Protein AF-A0A1J3CS46-F1 (afdb_monomer_lite)

Foldseek 3Di:
DADPPPLVVLQDAEEAPEQDAHEEADDPSVQVRPRHQAEEQEQYQYAEEDDCHHNLVDPVRYHHYNHPHYAHGDVVNVGHHDPPPPPPPPPPPPPVVNVVVVVVVVVVVVVVVVVVVVVVVVVVVVVVVVVVVVVVPPDDDDDDDDD

Organism: Noccaea caerulescens (NCBI:txid107243)

pLDDT: mean 83.63, std 18.72, range [33.34, 98.69]

Secondary structure (DSSP, 8-state):
-PPP--TT-TT--EEE--SS--EEEPPGGGGG-TT--EEE--SSEEEEEEP-SGGGG-TTTEE-TT-TEEEES-GGG-PPPP-------------HHHHHHHHHHHHHHHHHHHHHHHHHHHHHHHHHHHHHHHHTSSS--------

Radius of gyration: 43.73 Å; chains: 1; bounding box: 90×25×128 Å

InterPro domains:
  IPR001611 Leucine-rich repeat [PF00560] (11-33)
  IPR032675 Leucine-rich repeat domain superfamily [G3DSA:3.80.10.10] (1-89)
  IPR051809 Plant receptor-like serine/threonine-protein kinase [PTHR27008] (3-146)

Structure (mmCIF, N/CA/C/O backbone):
data_AF-A0A1J3CS46-F1
#
_entry.id   AF-A0A1J3CS46-F1
#
loop_
_atom_site.group_PDB
_atom_site.id
_atom_site.type_symbol
_atom_site.label_atom_id
_atom_site.label_alt_id
_atom_site.label_comp_id
_atom_site.label_asym_id
_atom_site.label_entity_id
_atom_site.label_seq_id
_atom_site.pdbx_PDB_ins_code
_atom_site.Cartn_x
_atom_site.Cartn_y
_atom_site.Cartn_z
_atom_site.occupancy
_atom_site.B_iso_or_equiv
_atom_site.auth_seq_id
_atom_site.auth_comp_id
_atom_site.auth_asym_id
_atom_site.auth_atom_id
_atom_site.pdbx_PDB_model_num
ATOM 1 N N . GLY A 1 1 ? -3.972 11.703 -8.692 1.00 88.12 1 GLY A N 1
ATOM 2 C CA . GLY A 1 1 ? -4.499 10.911 -9.834 1.00 88.12 1 GLY A CA 1
ATOM 3 C C . GLY A 1 1 ? -4.182 9.441 -9.616 1.00 88.12 1 GLY A C 1
ATOM 4 O O . GLY A 1 1 ? -3.312 9.167 -8.812 1.00 88.12 1 GLY A O 1
ATOM 5 N N . ALA A 1 2 ? -4.857 8.484 -10.252 1.00 95.75 2 ALA A N 1
ATOM 6 C CA . ALA A 1 2 ? -4.524 7.062 -10.056 1.00 95.75 2 ALA A CA 1
ATOM 7 C C . ALA A 1 2 ? -3.281 6.640 -10.866 1.00 95.75 2 ALA A C 1
ATOM 9 O O . ALA A 1 2 ? -2.873 7.343 -11.792 1.00 95.75 2 ALA A O 1
ATOM 10 N N . ILE A 1 3 ? -2.700 5.480 -10.538 1.00 95.56 3 ILE A N 1
ATOM 11 C CA . ILE A 1 3 ? -1.678 4.836 -11.379 1.00 95.56 3 ILE A CA 1
ATOM 12 C C . ILE A 1 3 ? -2.304 4.531 -12.757 1.00 95.56 3 ILE A C 1
ATOM 14 O O . ILE A 1 3 ? -3.393 3.951 -12.789 1.00 95.56 3 ILE A O 1
ATOM 18 N N . PRO A 1 4 ? -1.660 4.899 -13.884 1.00 93.75 4 PRO A N 1
ATOM 19 C CA . PRO A 1 4 ? -2.154 4.550 -15.215 1.00 93.75 4 PRO A CA 1
ATOM 20 C C . PRO A 1 4 ? -2.153 3.032 -15.424 1.00 93.75 4 PRO A C 1
ATOM 22 O O . PRO A 1 4 ? -1.330 2.314 -14.851 1.00 93.75 4 PRO A O 1
ATOM 25 N N . ASP A 1 5 ? -3.055 2.531 -16.270 1.00 95.31 5 ASP A N 1
ATOM 26 C CA . ASP A 1 5 ? -3.097 1.100 -16.569 1.00 95.31 5 ASP A CA 1
ATOM 27 C C . ASP A 1 5 ? -1.839 0.673 -17.334 1.00 95.31 5 ASP A C 1
ATOM 29 O O . ASP A 1 5 ? -1.633 1.001 -18.502 1.00 95.31 5 ASP A O 1
ATOM 33 N N . ILE A 1 6 ? -0.992 -0.076 -16.636 1.00 95.88 6 ILE A N 1
ATOM 34 C CA . ILE A 1 6 ? 0.257 -0.642 -17.148 1.00 95.88 6 ILE A CA 1
ATOM 35 C C . ILE A 1 6 ? 0.220 -2.170 -17.168 1.00 95.88 6 ILE A C 1
ATOM 37 O O . ILE A 1 6 ? 1.257 -2.802 -17.353 1.00 95.88 6 ILE A O 1
ATOM 41 N N . SER A 1 7 ? -0.954 -2.783 -16.988 1.00 95.81 7 SER A N 1
ATOM 42 C CA . SER A 1 7 ? -1.132 -4.239 -16.858 1.00 95.81 7 SER A CA 1
ATOM 43 C C . SER A 1 7 ? -0.513 -5.057 -18.001 1.00 95.81 7 SER A C 1
ATOM 45 O O . SER A 1 7 ? -0.122 -6.205 -17.801 1.00 95.81 7 SER A O 1
ATOM 47 N N . ARG A 1 8 ? -0.367 -4.462 -19.192 1.00 96.50 8 ARG A N 1
ATOM 48 C CA . ARG A 1 8 ? 0.218 -5.105 -20.382 1.00 96.50 8 ARG A CA 1
ATOM 49 C C . ARG A 1 8 ? 1.750 -5.077 -20.430 1.00 96.50 8 ARG A C 1
ATOM 51 O O . ARG A 1 8 ? 2.337 -5.746 -21.278 1.00 96.50 8 ARG A O 1
ATOM 58 N N . LEU A 1 9 ? 2.413 -4.338 -19.542 1.00 96.00 9 LEU A N 1
ATOM 59 C CA . LEU A 1 9 ? 3.873 -4.212 -19.505 1.00 96.00 9 LEU A CA 1
ATOM 60 C C . LEU A 1 9 ? 4.512 -5.380 -18.731 1.00 96.00 9 LEU A C 1
ATOM 62 O O . LEU A 1 9 ? 5.113 -5.215 -17.674 1.00 96.00 9 LEU A O 1
ATOM 66 N N . VAL A 1 10 ? 4.373 -6.594 -19.262 1.00 94.06 10 VAL A N 1
ATOM 67 C CA . VAL A 1 10 ? 4.730 -7.849 -18.568 1.00 94.06 10 VAL A CA 1
ATOM 68 C C . VAL A 1 10 ? 6.219 -8.001 -18.227 1.00 94.06 10 VA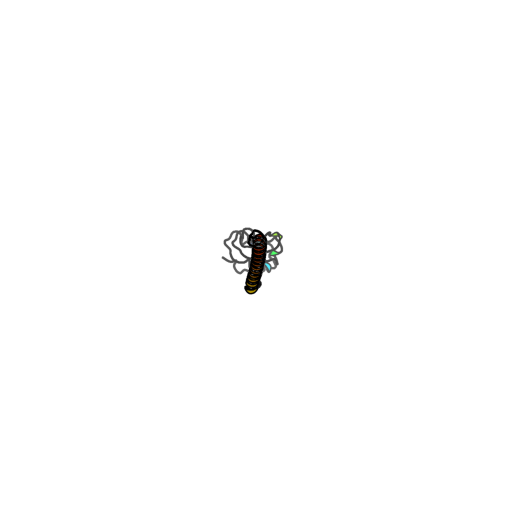L A C 1
ATOM 70 O O . VAL A 1 10 ? 6.567 -8.756 -17.321 1.00 94.06 10 VAL A O 1
ATOM 73 N N . SER A 1 11 ? 7.096 -7.267 -18.914 1.00 96.94 11 SER A N 1
ATOM 74 C CA . SER A 1 11 ? 8.553 -7.324 -18.726 1.00 96.94 11 SER A CA 1
ATOM 75 C C . SER A 1 11 ? 9.085 -6.341 -17.675 1.00 96.94 11 SER A C 1
ATOM 77 O O . SER A 1 11 ? 10.302 -6.222 -17.517 1.00 96.94 11 SER A O 1
ATOM 79 N N . LEU A 1 12 ? 8.209 -5.613 -16.969 1.00 97.06 12 LEU A N 1
ATOM 80 C CA . LEU A 1 12 ? 8.619 -4.668 -15.930 1.00 97.06 12 LEU A CA 1
ATOM 81 C C . LEU A 1 12 ? 9.377 -5.372 -14.802 1.00 97.06 12 LEU A C 1
ATOM 83 O O . LEU A 1 12 ? 8.922 -6.376 -14.258 1.00 97.06 12 LEU A O 1
ATOM 87 N N . ARG A 1 13 ? 10.528 -4.802 -14.436 1.00 97.69 13 ARG A N 1
ATOM 88 C CA . ARG A 1 13 ? 11.381 -5.282 -13.334 1.00 97.69 13 ARG A CA 1
ATOM 89 C C . ARG A 1 13 ? 11.452 -4.302 -12.179 1.00 97.69 13 ARG A C 1
ATOM 91 O O . ARG A 1 13 ? 11.399 -4.720 -11.027 1.00 97.69 13 ARG A O 1
ATOM 98 N N . ASN A 1 14 ? 11.536 -3.018 -12.503 1.00 97.81 14 ASN A N 1
ATOM 99 C CA . ASN A 1 14 ? 11.642 -1.931 -11.546 1.00 97.81 14 ASN A CA 1
ATOM 100 C C . ASN A 1 14 ? 10.577 -0.901 -11.898 1.00 97.81 14 ASN A C 1
ATOM 102 O O . ASN A 1 14 ? 10.514 -0.453 -13.043 1.00 97.81 14 ASN A O 1
ATOM 106 N N . VAL A 1 15 ? 9.743 -0.555 -10.929 1.00 97.81 15 VAL A N 1
ATOM 107 C CA . VAL A 1 15 ? 8.702 0.459 -11.074 1.00 97.81 15 VAL A CA 1
ATOM 108 C C . VAL A 1 15 ? 8.865 1.442 -9.932 1.00 97.81 15 VAL A C 1
ATOM 110 O O . VAL A 1 15 ? 8.812 1.050 -8.766 1.00 97.81 15 VAL A O 1
ATOM 113 N N . ASP A 1 16 ? 9.056 2.710 -10.272 1.00 97.94 16 ASP A N 1
ATOM 114 C CA . ASP A 1 16 ? 9.115 3.791 -9.299 1.00 97.94 16 ASP A CA 1
ATOM 115 C C . ASP A 1 16 ? 8.021 4.815 -9.598 1.00 97.94 16 ASP A C 1
ATOM 117 O O . ASP A 1 16 ? 8.006 5.450 -10.651 1.00 97.94 16 ASP A O 1
ATOM 121 N N . PHE A 1 17 ? 7.083 4.927 -8.665 1.00 98.00 17 PHE A N 1
ATOM 122 C CA . PHE A 1 17 ? 6.024 5.928 -8.645 1.00 98.00 17 PHE A CA 1
ATOM 123 C C . PHE A 1 17 ? 6.121 6.828 -7.411 1.00 98.00 17 PHE A C 1
ATOM 125 O O . PHE A 1 17 ? 5.159 7.523 -7.081 1.00 98.00 17 PHE A O 1
ATOM 132 N N . SER A 1 18 ? 7.245 6.799 -6.694 1.00 98.44 18 SER A N 1
ATOM 133 C CA . SER A 1 18 ? 7.399 7.552 -5.456 1.00 98.44 18 SER A CA 1
ATOM 134 C C . SER A 1 18 ? 7.342 9.062 -5.659 1.00 98.44 18 SER A C 1
ATOM 136 O O . SER A 1 18 ? 7.519 9.562 -6.768 1.00 98.44 18 SER A O 1
ATOM 138 N N . ASN A 1 19 ? 7.065 9.789 -4.576 1.00 98.25 19 ASN A N 1
ATOM 139 C CA . ASN A 1 19 ? 7.093 11.253 -4.532 1.00 98.25 19 ASN A CA 1
ATOM 140 C C . ASN A 1 19 ? 6.154 11.912 -5.554 1.00 98.25 19 ASN A C 1
ATOM 142 O O . ASN A 1 19 ? 6.522 12.856 -6.251 1.00 98.25 19 ASN A O 1
ATOM 146 N N . ASN A 1 20 ? 4.925 11.416 -5.628 1.00 98.38 20 ASN A N 1
ATOM 147 C CA . ASN A 1 20 ? 3.888 11.972 -6.484 1.00 98.38 20 ASN A CA 1
ATOM 148 C C . ASN A 1 20 ? 2.610 12.244 -5.679 1.00 98.38 20 ASN A C 1
ATOM 150 O O . ASN A 1 20 ? 2.505 11.922 -4.499 1.00 98.38 20 ASN A O 1
ATOM 154 N N . ASN A 1 21 ? 1.610 12.836 -6.335 1.00 97.88 21 ASN A N 1
ATOM 155 C CA . ASN A 1 21 ? 0.266 13.000 -5.775 1.00 97.88 21 ASN A CA 1
ATOM 156 C C . ASN A 1 21 ? -0.687 11.909 -6.293 1.00 97.88 21 ASN A C 1
ATOM 158 O O . ASN A 1 21 ? -1.815 12.188 -6.734 1.00 97.88 21 ASN A O 1
ATOM 162 N N . LEU A 1 22 ? -0.198 10.662 -6.361 1.00 98.31 22 LEU A N 1
ATOM 163 C CA . LEU A 1 22 ? -1.025 9.539 -6.782 1.00 98.31 22 LEU A CA 1
ATOM 164 C C . LEU A 1 22 ? -1.950 9.118 -5.647 1.00 98.31 22 LEU A C 1
ATOM 166 O O . LEU A 1 22 ? -1.543 9.070 -4.494 1.00 98.31 22 LEU A O 1
ATOM 170 N N . SER A 1 23 ? -3.198 8.817 -5.978 1.00 97.88 23 SER A N 1
ATOM 171 C CA . SER A 1 23 ? -4.262 8.572 -5.009 1.00 97.88 23 SER A CA 1
ATOM 172 C C . SER A 1 23 ? -5.121 7.372 -5.402 1.00 97.88 23 SER A C 1
ATOM 174 O O . SER A 1 23 ? -5.023 6.845 -6.514 1.00 97.88 23 SER A O 1
ATOM 176 N N . GLY A 1 24 ? -5.969 6.925 -4.475 1.00 97.19 24 GLY A N 1
ATOM 177 C CA . GLY A 1 24 ? -6.809 5.739 -4.640 1.00 97.19 24 GLY A CA 1
ATOM 178 C C . GLY A 1 24 ? -6.126 4.458 -4.157 1.00 97.19 24 GLY A C 1
ATOM 179 O O . GLY A 1 24 ? -5.158 4.491 -3.397 1.00 97.19 24 GLY A O 1
ATOM 180 N N . ARG A 1 25 ? -6.655 3.302 -4.563 1.00 97.25 25 ARG A N 1
ATOM 181 C CA . ARG A 1 25 ? -6.139 1.995 -4.126 1.00 97.25 25 ARG A CA 1
ATOM 182 C C . ARG A 1 25 ? -4.963 1.546 -4.981 1.00 97.25 25 ARG A C 1
ATOM 184 O O . ARG A 1 25 ? -4.954 1.770 -6.188 1.00 97.25 25 ARG A O 1
ATOM 191 N N . ILE A 1 26 ? -4.030 0.825 -4.364 1.00 97.75 26 ILE A N 1
ATOM 192 C CA . ILE A 1 26 ? -2.959 0.126 -5.080 1.00 97.75 26 ILE A CA 1
ATOM 193 C C . ILE A 1 26 ? -3.598 -0.960 -5.966 1.00 97.75 26 ILE A C 1
ATOM 195 O O . ILE A 1 26 ? -4.280 -1.841 -5.434 1.00 97.75 26 ILE A O 1
ATOM 199 N N . PRO A 1 27 ? -3.413 -0.928 -7.298 1.00 96.75 27 PRO A N 1
ATOM 200 C CA . PRO A 1 27 ? -4.014 -1.919 -8.178 1.00 96.75 27 PRO A CA 1
ATOM 201 C C . PRO A 1 27 ? -3.489 -3.333 -7.915 1.00 96.75 27 PRO A C 1
ATOM 203 O O . PRO A 1 27 ? -2.283 -3.578 -7.920 1.00 96.75 27 PRO A O 1
ATOM 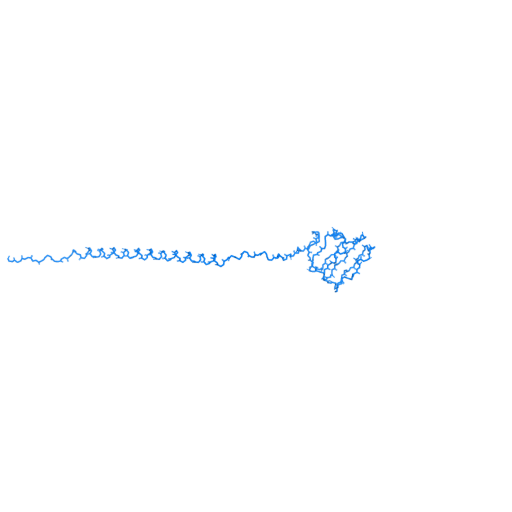206 N N . GLN A 1 28 ? -4.406 -4.290 -7.752 1.00 95.38 28 GLN A N 1
ATOM 207 C CA . GLN A 1 28 ? -4.063 -5.680 -7.431 1.00 95.38 28 GLN A CA 1
ATOM 208 C C . GLN A 1 28 ? -3.203 -6.345 -8.518 1.00 95.38 28 GLN A C 1
ATOM 210 O O . GLN A 1 28 ? -2.380 -7.201 -8.206 1.00 95.38 28 GLN A O 1
ATOM 215 N N . TYR A 1 29 ? -3.346 -5.933 -9.785 1.00 95.69 29 TYR A N 1
ATOM 216 C CA . TYR A 1 29 ? -2.569 -6.496 -10.893 1.00 95.69 29 TYR A CA 1
ATOM 217 C C . TYR A 1 29 ? -1.060 -6.254 -10.754 1.00 95.69 29 TYR A C 1
ATOM 219 O O . TYR A 1 29 ? -0.286 -6.979 -11.369 1.00 95.69 29 TYR A O 1
ATOM 227 N N . LEU A 1 30 ? -0.619 -5.287 -9.935 1.00 96.75 30 LEU A N 1
ATOM 228 C CA . LEU A 1 30 ? 0.808 -5.075 -9.667 1.00 96.75 30 LEU A CA 1
ATOM 229 C C . LEU A 1 30 ? 1.456 -6.308 -9.021 1.00 96.75 30 LEU A C 1
ATOM 231 O O . LEU A 1 30 ? 2.641 -6.558 -9.226 1.00 96.75 30 LEU A O 1
ATOM 235 N N . ALA A 1 31 ? 0.676 -7.108 -8.288 1.00 95.50 31 ALA A N 1
ATOM 236 C CA . ALA A 1 31 ? 1.127 -8.383 -7.742 1.00 95.50 31 ALA A CA 1
ATOM 237 C C . ALA A 1 31 ? 1.354 -9.450 -8.831 1.00 95.50 31 ALA A C 1
ATOM 239 O O . ALA A 1 31 ? 2.080 -10.411 -8.597 1.00 95.50 31 ALA A O 1
ATOM 240 N N . ASN A 1 32 ? 0.760 -9.285 -10.016 1.00 95.62 32 ASN A N 1
ATOM 241 C CA . ASN A 1 32 ? 0.758 -10.291 -11.077 1.00 95.62 32 ASN A CA 1
ATOM 242 C C . ASN A 1 32 ? 1.873 -10.085 -12.113 1.00 95.62 32 ASN A C 1
ATOM 244 O O . ASN A 1 32 ? 1.968 -10.870 -13.055 1.00 95.62 32 ASN A O 1
ATOM 248 N N . PHE A 1 33 ? 2.713 -9.051 -11.982 1.00 96.88 33 PHE A N 1
ATOM 249 C CA . PHE A 1 33 ? 3.836 -8.870 -12.899 1.00 96.88 33 PHE A CA 1
ATOM 250 C C . PHE A 1 33 ? 4.898 -9.956 -12.677 1.00 96.88 33 PHE A C 1
ATOM 252 O O . PHE A 1 33 ? 5.500 -10.006 -11.603 1.00 96.88 33 PHE A O 1
ATOM 259 N N . PRO A 1 34 ? 5.188 -10.796 -13.686 1.00 95.19 34 PRO A N 1
ATOM 260 C CA . PRO A 1 34 ? 6.025 -11.980 -13.501 1.00 95.19 34 PRO A CA 1
ATOM 261 C C . PRO A 1 34 ? 7.504 -11.644 -13.285 1.00 95.19 34 PRO A C 1
ATOM 263 O O . PRO A 1 34 ? 8.235 -12.424 -12.680 1.00 95.19 34 PRO A O 1
ATOM 266 N N . MET A 1 35 ? 7.963 -10.495 -13.792 1.00 96.88 35 MET A N 1
ATOM 267 C CA . MET A 1 35 ? 9.365 -10.077 -13.715 1.00 96.88 35 MET A CA 1
ATOM 268 C C . MET A 1 35 ? 9.631 -8.982 -12.677 1.00 96.88 35 MET A C 1
ATOM 270 O O . MET A 1 35 ? 10.787 -8.582 -12.521 1.00 96.88 35 MET A O 1
ATOM 274 N N . LEU A 1 36 ? 8.603 -8.497 -11.973 1.00 97.69 36 LEU A N 1
ATOM 275 C CA . LEU A 1 36 ? 8.720 -7.338 -11.092 1.00 97.69 36 LEU A CA 1
ATOM 276 C C . LEU A 1 36 ? 9.501 -7.692 -9.822 1.00 97.69 36 LEU A C 1
ATOM 278 O O . LEU A 1 36 ? 9.166 -8.632 -9.104 1.00 97.69 36 LEU A O 1
ATOM 282 N N . ARG A 1 37 ? 10.557 -6.924 -9.553 1.00 96.88 37 ARG A N 1
ATOM 283 C CA . ARG A 1 37 ? 11.497 -7.125 -8.441 1.00 96.88 37 ARG A CA 1
ATOM 284 C C . ARG A 1 37 ? 11.491 -5.976 -7.454 1.00 96.88 37 ARG A C 1
ATOM 286 O O . ARG A 1 37 ? 11.645 -6.217 -6.260 1.00 96.88 37 ARG A O 1
ATOM 293 N N . ASN A 1 38 ? 11.324 -4.752 -7.947 1.00 98.12 38 ASN A N 1
ATOM 294 C CA . ASN A 1 38 ? 11.348 -3.544 -7.137 1.00 98.12 38 ASN A CA 1
ATOM 295 C C . ASN A 1 38 ? 10.150 -2.665 -7.487 1.00 98.12 38 ASN A C 1
ATOM 297 O O . ASN A 1 38 ? 9.914 -2.356 -8.656 1.00 98.12 38 ASN A O 1
ATOM 301 N N . LEU A 1 39 ? 9.401 -2.272 -6.462 1.00 98.31 39 LEU A N 1
ATOM 302 C CA . LEU A 1 39 ? 8.219 -1.434 -6.585 1.00 98.31 39 LEU A CA 1
ATOM 303 C C . LEU A 1 39 ? 8.249 -0.354 -5.503 1.00 98.31 39 LEU A C 1
ATOM 305 O O . LEU A 1 39 ? 8.090 -0.635 -4.316 1.00 98.31 39 LEU A O 1
ATOM 309 N N . ASN A 1 40 ? 8.429 0.893 -5.914 1.00 98.56 40 ASN A N 1
ATOM 310 C CA . ASN A 1 40 ? 8.426 2.029 -5.009 1.00 98.56 40 ASN A CA 1
ATOM 311 C C . ASN A 1 40 ? 7.142 2.847 -5.200 1.00 98.56 40 ASN A C 1
ATOM 313 O O . ASN A 1 40 ? 6.946 3.486 -6.227 1.00 98.56 40 ASN A O 1
ATOM 317 N N . LEU A 1 41 ? 6.255 2.793 -4.209 1.00 98.31 41 LEU A N 1
ATOM 318 C CA . LEU A 1 41 ? 4.984 3.525 -4.140 1.00 98.31 41 LEU A CA 1
ATOM 319 C C . LEU A 1 41 ? 4.996 4.566 -3.011 1.00 98.31 41 LEU A C 1
ATOM 321 O O . LEU A 1 41 ? 3.942 5.054 -2.597 1.00 98.31 41 LEU A O 1
ATOM 325 N N . SER A 1 42 ? 6.168 4.851 -2.442 1.00 98.44 42 SER A N 1
ATOM 326 C CA . SER A 1 42 ? 6.282 5.710 -1.267 1.00 98.44 42 SER A CA 1
ATOM 327 C C . SER A 1 42 ? 5.902 7.161 -1.551 1.00 98.44 42 SER A C 1
ATOM 329 O O . SER A 1 42 ? 5.881 7.596 -2.698 1.00 98.44 42 SER A O 1
ATOM 331 N N . MET A 1 43 ? 5.591 7.919 -0.500 1.00 98.44 43 MET A N 1
ATOM 332 C CA . MET A 1 43 ? 5.347 9.363 -0.586 1.00 98.44 43 MET A CA 1
ATOM 333 C C . MET A 1 43 ? 4.273 9.723 -1.627 1.00 98.44 43 MET A C 1
ATOM 335 O O . MET A 1 43 ? 4.516 10.503 -2.542 1.00 98.44 43 MET A O 1
ATOM 339 N N . ASN A 1 44 ? 3.099 9.104 -1.488 1.00 98.69 44 ASN A N 1
ATOM 340 C CA . ASN A 1 44 ? 1.896 9.345 -2.285 1.00 98.69 44 ASN A CA 1
ATOM 341 C C . ASN A 1 44 ? 0.660 9.436 -1.361 1.00 98.69 44 ASN A C 1
ATOM 343 O O . ASN A 1 44 ? 0.771 9.448 -0.131 1.00 98.69 44 ASN A O 1
ATOM 347 N N . GLU A 1 45 ? -0.533 9.484 -1.949 1.00 98.38 45 GLU A N 1
ATOM 348 C CA . GLU A 1 45 ? -1.834 9.531 -1.276 1.00 98.38 45 GLU A CA 1
ATOM 349 C C . GLU A 1 45 ? -2.629 8.218 -1.447 1.00 98.38 45 GLU A C 1
ATOM 351 O O . GLU A 1 45 ? -3.863 8.227 -1.497 1.00 98.38 45 GLU A O 1
ATOM 356 N N . PHE A 1 46 ? -1.950 7.067 -1.555 1.00 98.31 46 PHE A N 1
ATOM 357 C CA . PHE A 1 46 ? -2.634 5.777 -1.672 1.00 98.31 46 PHE A CA 1
ATOM 358 C C . PHE A 1 46 ? -3.415 5.419 -0.400 1.00 98.31 46 PHE A C 1
ATOM 360 O O . PHE A 1 46 ? -3.030 5.741 0.730 1.00 98.31 46 PHE A O 1
ATOM 367 N N . GLU A 1 47 ? -4.515 4.696 -0.589 1.00 97.25 47 GLU A N 1
ATOM 368 C CA . GLU A 1 47 ? -5.433 4.304 0.476 1.00 97.25 47 GLU A CA 1
ATOM 369 C C . GLU A 1 47 ? -5.877 2.840 0.390 1.00 97.25 47 GLU A C 1
ATOM 371 O O . GLU A 1 47 ? -5.826 2.191 -0.657 1.00 97.25 47 GLU A O 1
ATOM 376 N N . GLY A 1 48 ? -6.356 2.321 1.522 1.00 96.31 48 GLY A N 1
ATOM 377 C CA . GLY A 1 48 ? -6.905 0.973 1.621 1.00 96.31 48 GLY A CA 1
ATOM 378 C C . GLY A 1 48 ? -5.861 -0.100 1.923 1.00 96.31 48 GLY A C 1
ATOM 379 O O . GLY A 1 48 ? -4.776 0.176 2.435 1.00 96.31 48 GLY A O 1
ATOM 380 N N . SER A 1 49 ? -6.232 -1.356 1.676 1.00 96.56 49 SER A N 1
ATOM 381 C CA . SER A 1 49 ? -5.397 -2.511 2.001 1.00 96.56 49 SER A CA 1
ATOM 382 C C . SER A 1 49 ? -4.253 -2.683 1.009 1.00 96.56 49 SER A C 1
ATOM 384 O O . SER A 1 49 ? -4.498 -2.749 -0.196 1.00 96.56 49 SER A O 1
ATOM 386 N N . VAL A 1 50 ? -3.033 -2.860 1.510 1.00 97.50 50 VAL A N 1
ATOM 387 C CA . VAL A 1 50 ? -1.898 -3.276 0.675 1.00 97.50 50 VAL A CA 1
ATOM 388 C C . VAL A 1 50 ? -2.048 -4.761 0.302 1.00 97.50 50 VAL A C 1
ATOM 390 O O . VAL A 1 50 ? -2.347 -5.568 1.192 1.00 97.50 50 VAL A O 1
ATOM 393 N N . PRO A 1 51 ? -1.859 -5.145 -0.978 1.00 96.56 51 PRO A N 1
ATOM 394 C CA . PRO A 1 51 ? -1.857 -6.548 -1.389 1.00 96.56 51 PRO A CA 1
ATOM 395 C C . PRO A 1 51 ? -0.797 -7.364 -0.636 1.00 96.56 51 PRO A C 1
ATOM 397 O O . PRO A 1 51 ? 0.189 -6.824 -0.146 1.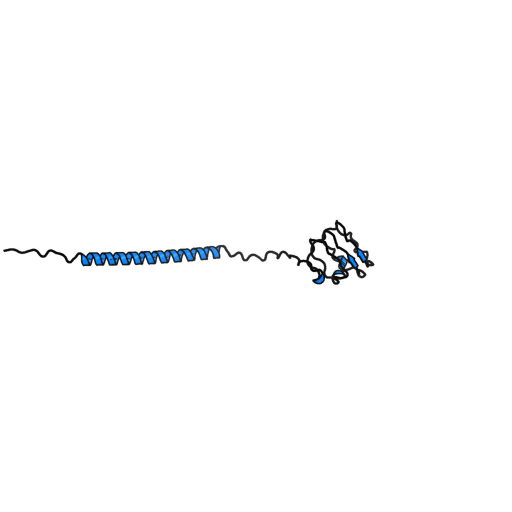00 96.56 51 PRO A O 1
ATOM 400 N N . ILE A 1 52 ? -0.986 -8.680 -0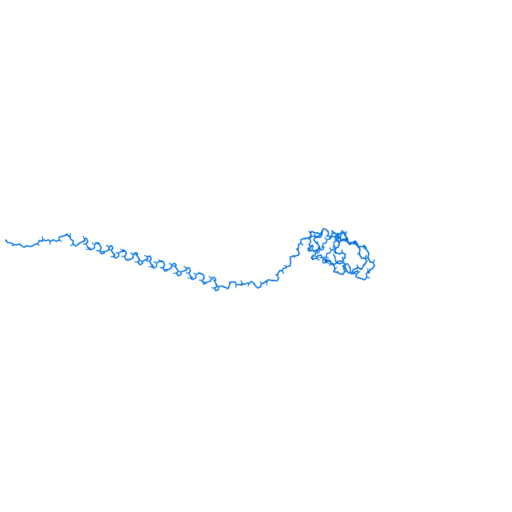.560 1.00 95.94 52 ILE A N 1
ATOM 401 C CA . ILE A 1 52 ? -0.058 -9.606 0.121 1.00 95.94 52 ILE A CA 1
ATOM 402 C C . ILE A 1 52 ? 0.515 -10.665 -0.823 1.00 95.94 52 ILE A C 1
ATOM 404 O O . ILE A 1 52 ? 1.110 -11.635 -0.371 1.00 95.94 52 ILE A O 1
ATOM 408 N N . GLU A 1 53 ? 0.306 -10.494 -2.127 1.00 96.19 53 GLU A N 1
ATOM 409 C CA . GLU A 1 53 ? 0.690 -11.446 -3.167 1.00 96.19 53 GLU A CA 1
ATOM 410 C C . GLU A 1 53 ? 1.807 -10.896 -4.056 1.00 96.19 53 GLU A C 1
ATOM 412 O O . GLU A 1 53 ? 2.060 -9.689 -4.090 1.00 96.19 53 GLU A O 1
ATOM 417 N N . GLY A 1 54 ? 2.476 -11.791 -4.787 1.00 95.75 54 GLY A N 1
ATOM 418 C CA . GLY A 1 54 ? 3.522 -11.422 -5.742 1.00 95.75 54 GLY A CA 1
ATOM 419 C C . GLY A 1 54 ? 4.645 -10.604 -5.109 1.00 95.75 54 GLY A C 1
ATOM 420 O O . GLY A 1 54 ? 5.143 -10.952 -4.036 1.00 95.75 54 GLY A O 1
ATOM 421 N N . VAL A 1 55 ? 5.013 -9.487 -5.748 1.00 96.50 55 VAL A N 1
ATOM 422 C CA . VAL A 1 55 ? 6.069 -8.580 -5.259 1.00 96.50 55 VAL A CA 1
ATOM 423 C C . VAL A 1 55 ? 5.802 -8.087 -3.827 1.00 96.50 55 VAL A C 1
ATOM 425 O O . VAL A 1 55 ? 6.741 -7.926 -3.051 1.00 96.50 55 VAL A O 1
ATOM 428 N N . PHE A 1 56 ? 4.531 -7.947 -3.424 1.00 97.25 56 PHE A N 1
ATOM 429 C CA . PHE A 1 56 ? 4.145 -7.467 -2.092 1.00 97.25 56 PHE A CA 1
ATOM 430 C C . PHE A 1 56 ? 4.412 -8.468 -0.959 1.00 97.25 56 PHE A C 1
ATOM 432 O O . PHE A 1 56 ? 4.351 -8.086 0.209 1.00 97.25 56 PHE A O 1
ATOM 439 N N . ARG A 1 57 ? 4.753 -9.730 -1.268 1.00 95.62 57 ARG A N 1
ATOM 440 C CA . ARG A 1 57 ? 5.217 -10.708 -0.265 1.00 95.62 57 ARG A CA 1
ATOM 441 C C . ARG A 1 57 ? 6.594 -10.363 0.295 1.00 95.62 57 ARG A C 1
ATOM 443 O O . ARG A 1 57 ? 6.942 -10.846 1.371 1.00 95.62 57 ARG A O 1
ATOM 450 N N . ASN A 1 58 ? 7.372 -9.545 -0.415 1.00 95.00 58 ASN A N 1
ATOM 451 C CA . ASN A 1 58 ? 8.718 -9.178 -0.012 1.00 95.00 58 ASN A CA 1
ATOM 452 C C . ASN A 1 58 ? 8.805 -7.700 0.402 1.00 95.00 58 ASN A C 1
ATOM 454 O O . ASN A 1 58 ? 8.795 -6.798 -0.435 1.00 95.00 58 ASN A O 1
ATOM 458 N N . ALA A 1 59 ? 8.959 -7.458 1.705 1.00 91.94 59 ALA A N 1
ATOM 459 C CA . ALA A 1 59 ? 9.049 -6.111 2.270 1.00 91.94 59 ALA A CA 1
ATOM 460 C C . ALA A 1 59 ? 10.295 -5.329 1.827 1.00 91.94 59 ALA A C 1
ATOM 462 O O . ALA A 1 59 ? 10.281 -4.106 1.892 1.00 91.94 59 ALA A O 1
ATOM 463 N N . THR A 1 60 ? 11.365 -5.995 1.378 1.00 94.50 60 THR A N 1
ATOM 464 C CA . THR A 1 60 ? 12.561 -5.298 0.868 1.00 94.50 60 THR A CA 1
ATOM 465 C C . THR A 1 60 ? 12.403 -4.854 -0.585 1.00 94.50 60 THR A C 1
ATOM 467 O O . THR A 1 60 ? 13.062 -3.914 -1.022 1.00 94.50 60 THR A O 1
ATOM 470 N N . SER A 1 61 ? 11.508 -5.505 -1.329 1.00 95.44 61 SER A N 1
ATOM 471 C CA . SER A 1 61 ? 11.207 -5.200 -2.730 1.00 95.44 61 SER A CA 1
ATOM 472 C C . SER A 1 61 ? 10.181 -4.084 -2.894 1.00 95.44 61 SER A C 1
ATOM 474 O O . SER A 1 61 ? 10.131 -3.4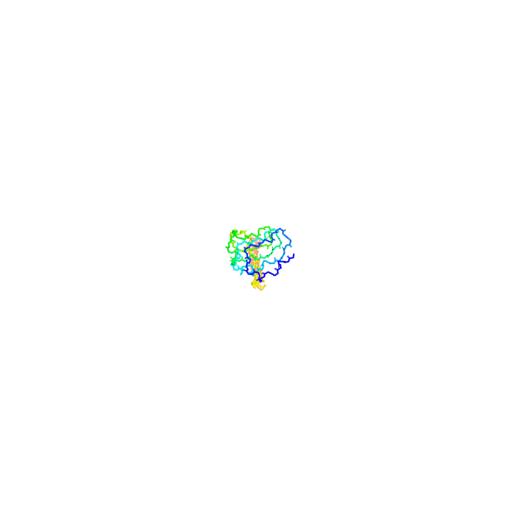66 -3.957 1.00 95.44 61 SER A O 1
ATOM 476 N N . VAL A 1 62 ? 9.345 -3.845 -1.877 1.00 97.81 62 VAL A N 1
ATOM 477 C CA . VAL A 1 62 ? 8.207 -2.927 -1.966 1.00 97.81 62 VAL A CA 1
ATOM 478 C C . VAL A 1 62 ? 8.274 -1.846 -0.902 1.00 97.81 62 VAL A C 1
ATOM 480 O O . VAL A 1 62 ? 8.260 -2.132 0.292 1.00 97.81 62 VAL A O 1
ATOM 483 N N . SER A 1 63 ? 8.246 -0.593 -1.345 1.00 97.81 63 SER A N 1
ATOM 484 C CA . SER A 1 63 ? 8.189 0.573 -0.470 1.00 97.81 63 SER A CA 1
ATOM 485 C C . SER A 1 63 ? 6.826 1.255 -0.574 1.00 97.81 63 SER A C 1
ATOM 487 O O . SER A 1 63 ? 6.418 1.673 -1.653 1.00 97.81 63 SER A O 1
ATOM 489 N N . VAL A 1 64 ? 6.114 1.370 0.549 1.00 97.75 64 VAL A N 1
ATOM 490 C CA . VAL A 1 64 ? 4.786 2.015 0.644 1.00 97.75 64 VAL A CA 1
ATOM 491 C C . VAL A 1 64 ? 4.731 3.112 1.713 1.00 97.75 64 VAL A C 1
ATOM 493 O O . VAL A 1 64 ? 3.654 3.633 2.013 1.00 97.75 64 VAL A O 1
ATOM 496 N N . PHE A 1 65 ? 5.874 3.481 2.303 1.00 96.94 65 PHE A N 1
ATOM 497 C CA . PHE A 1 65 ? 5.918 4.484 3.371 1.00 96.94 65 PHE A CA 1
ATOM 498 C C . PHE A 1 65 ? 5.412 5.852 2.886 1.00 96.94 65 PHE A C 1
ATOM 500 O O . PHE A 1 65 ? 5.409 6.143 1.695 1.00 96.94 65 PHE A O 1
ATOM 507 N N . GLY A 1 66 ? 4.960 6.706 3.802 1.00 97.06 66 GLY A N 1
ATOM 508 C CA . GLY A 1 66 ? 4.462 8.045 3.461 1.00 97.06 66 GLY A CA 1
ATOM 509 C C . GLY A 1 66 ? 3.004 8.096 2.982 1.00 97.06 66 GLY A C 1
ATOM 510 O O . GLY A 1 66 ? 2.427 9.176 2.950 1.00 97.06 66 GLY A O 1
ATOM 511 N N . ASN A 1 67 ? 2.362 6.953 2.715 1.00 97.81 67 ASN A N 1
ATOM 512 C CA . ASN A 1 67 ? 0.937 6.880 2.372 1.00 97.81 67 ASN A CA 1
ATOM 513 C C . ASN A 1 67 ? 0.065 6.723 3.634 1.00 97.81 67 ASN A C 1
ATOM 515 O O . ASN A 1 67 ? -0.115 5.623 4.162 1.00 97.81 67 ASN A O 1
ATOM 519 N N . LYS A 1 68 ? -0.495 7.830 4.135 1.00 96.38 68 LYS A N 1
ATOM 520 C CA . LYS A 1 68 ? -1.180 7.904 5.450 1.00 96.38 68 LYS A CA 1
ATOM 521 C C . LYS A 1 68 ? -2.417 6.998 5.589 1.00 96.38 68 LYS A C 1
ATOM 523 O O . LYS A 1 68 ? -2.780 6.599 6.702 1.00 96.38 68 LYS A O 1
ATOM 528 N N . ASN A 1 69 ? -3.076 6.691 4.473 1.00 96.75 69 ASN A N 1
ATOM 529 C CA . ASN A 1 69 ? -4.353 5.977 4.441 1.00 96.75 69 ASN A CA 1
ATOM 530 C C . ASN A 1 69 ? -4.223 4.493 4.072 1.00 96.75 69 ASN A C 1
ATOM 532 O O . ASN A 1 69 ? -5.244 3.809 3.952 1.00 96.75 69 ASN A O 1
ATOM 536 N N . LEU A 1 70 ? -2.999 3.974 3.943 1.00 97.38 70 LEU A N 1
ATOM 537 C CA . LEU A 1 70 ? -2.776 2.541 3.786 1.00 97.38 70 LEU A CA 1
ATOM 538 C C . LEU A 1 70 ? -2.982 1.782 5.102 1.00 97.38 70 LEU A C 1
ATOM 540 O O . LEU A 1 70 ? -2.797 2.300 6.208 1.00 97.38 70 LEU A O 1
ATOM 544 N N . CYS A 1 71 ? -3.388 0.526 4.964 1.00 96.69 71 CYS A N 1
ATOM 545 C CA . CYS A 1 71 ? -3.578 -0.417 6.055 1.00 96.69 71 CYS A CA 1
ATOM 546 C C . CYS A 1 71 ? -3.279 -1.853 5.590 1.00 96.69 71 CYS A C 1
ATOM 548 O O . CYS A 1 71 ? -3.147 -2.124 4.397 1.00 96.69 71 CYS A O 1
ATOM 550 N N . GLY A 1 72 ? -3.199 -2.800 6.524 1.00 95.69 72 GLY A N 1
ATOM 551 C CA . GLY A 1 72 ? -3.024 -4.221 6.211 1.00 95.69 72 GLY A CA 1
ATOM 552 C C . GLY A 1 72 ? -1.634 -4.551 5.662 1.00 95.69 72 GLY A C 1
ATOM 553 O O . GLY A 1 72 ? -0.634 -4.138 6.240 1.00 95.69 72 GLY A O 1
ATOM 554 N N . GLY A 1 73 ? -1.568 -5.319 4.573 1.00 94.56 73 GLY A N 1
ATOM 555 C CA . GLY A 1 73 ? -0.303 -5.818 4.031 1.00 94.56 73 GLY A CA 1
ATOM 556 C C . GLY A 1 73 ? 0.364 -6.881 4.909 1.00 94.56 73 GLY A C 1
ATOM 557 O O . GLY A 1 73 ? -0.227 -7.420 5.851 1.00 94.56 73 GLY A O 1
ATOM 558 N N . ILE A 1 74 ? 1.612 -7.206 4.575 1.00 95.06 74 ILE A N 1
ATOM 559 C CA . ILE A 1 74 ? 2.438 -8.125 5.365 1.00 95.06 74 ILE A CA 1
ATOM 560 C C . ILE A 1 74 ? 2.942 -7.445 6.646 1.00 95.06 74 ILE A C 1
ATOM 562 O O . ILE A 1 74 ? 3.144 -6.231 6.693 1.00 95.06 74 ILE A O 1
ATOM 566 N N . ARG A 1 75 ? 3.190 -8.235 7.698 1.00 92.12 75 ARG A N 1
ATOM 567 C CA . ARG A 1 75 ? 3.547 -7.717 9.034 1.00 92.12 75 ARG A CA 1
ATOM 568 C C . ARG A 1 75 ? 4.803 -6.843 9.032 1.00 92.12 75 ARG A C 1
ATOM 570 O O . ARG A 1 75 ? 4.887 -5.892 9.800 1.00 92.12 75 ARG A O 1
ATOM 577 N N . GLN A 1 76 ? 5.755 -7.149 8.157 1.00 94.12 76 GLN A N 1
ATOM 578 C CA . GLN A 1 76 ? 7.033 -6.452 8.036 1.00 94.12 76 GLN A CA 1
ATOM 579 C C . GLN A 1 76 ? 6.877 -4.984 7.608 1.00 94.12 76 GLN A C 1
ATOM 581 O O . GLN A 1 76 ? 7.740 -4.175 7.927 1.00 94.12 76 GLN A O 1
ATOM 586 N N . MET A 1 77 ? 5.774 -4.625 6.936 1.00 91.00 77 MET A N 1
ATOM 587 C CA . MET A 1 77 ? 5.485 -3.241 6.532 1.00 91.00 77 MET A CA 1
ATOM 588 C C . MET A 1 77 ? 4.957 -2.372 7.687 1.00 91.00 77 MET A C 1
ATOM 590 O O . MET A 1 77 ? 4.859 -1.160 7.529 1.00 91.00 7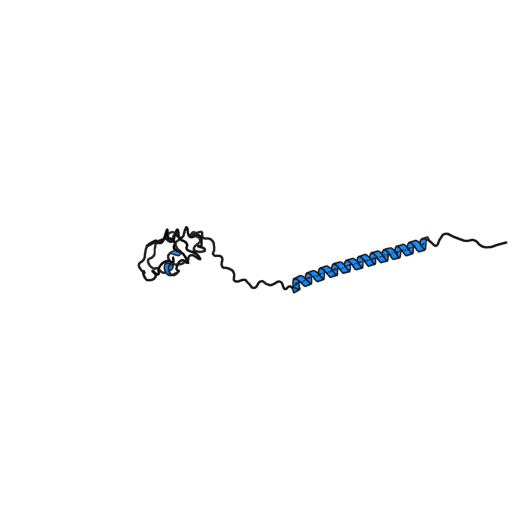7 MET A O 1
ATOM 594 N N . GLN A 1 78 ? 4.614 -2.974 8.837 1.00 93.06 78 GLN A N 1
ATOM 595 C CA . GLN A 1 78 ? 4.184 -2.283 10.065 1.00 93.06 78 GLN A CA 1
ATOM 596 C C . GLN A 1 78 ? 2.992 -1.322 9.880 1.00 93.06 78 GLN A C 1
ATOM 598 O O . GLN A 1 78 ? 2.843 -0.337 10.603 1.00 93.06 78 GLN A O 1
ATOM 603 N N . LEU A 1 79 ? 2.109 -1.608 8.922 1.00 93.88 79 LEU A N 1
ATOM 604 C CA . LEU A 1 79 ? 0.903 -0.815 8.707 1.00 93.88 79 LEU A CA 1
ATOM 605 C C . LEU A 1 79 ? -0.179 -1.167 9.733 1.00 93.88 79 LEU A C 1
ATOM 607 O O . LEU A 1 79 ? -0.302 -2.306 10.190 1.00 93.88 79 LEU A O 1
ATOM 611 N N . LYS A 1 80 ? -1.028 -0.183 10.050 1.00 94.56 80 LYS A N 1
ATOM 612 C CA . LYS A 1 80 ? -2.226 -0.403 10.871 1.00 94.56 80 LYS A CA 1
ATOM 613 C C . LYS A 1 80 ? -3.128 -1.465 10.219 1.00 94.56 80 LYS A C 1
ATOM 615 O O . LYS A 1 80 ? -3.297 -1.437 8.998 1.00 94.56 80 LYS A O 1
ATOM 620 N N . PRO A 1 81 ? -3.760 -2.376 10.977 1.00 94.00 81 PRO A N 1
ATOM 621 C CA . PRO A 1 81 ? -4.763 -3.279 10.421 1.00 94.00 81 PRO A CA 1
ATOM 622 C C . PRO A 1 81 ? -5.914 -2.500 9.776 1.00 94.00 81 PRO A C 1
ATOM 624 O O . PRO A 1 81 ? -6.310 -1.439 10.262 1.00 94.00 81 PRO A O 1
ATOM 627 N N . CYS A 1 82 ? -6.476 -3.026 8.689 1.00 93.38 82 CYS A N 1
ATOM 628 C CA . CYS A 1 82 ? -7.644 -2.404 8.079 1.00 93.38 82 CYS A CA 1
ATOM 629 C C . CYS A 1 82 ? -8.865 -2.575 8.984 1.00 93.38 82 CYS A C 1
ATOM 631 O O . CYS A 1 82 ? -9.201 -3.685 9.401 1.00 93.38 82 CYS A O 1
ATOM 633 N N . THR A 1 83 ? -9.563 -1.475 9.259 1.00 87.44 83 THR A N 1
ATOM 634 C CA . THR A 1 83 ? -10.847 -1.507 9.952 1.00 87.44 83 THR A CA 1
ATOM 635 C C . THR A 1 83 ? -11.899 -2.018 8.978 1.00 87.44 83 THR A C 1
ATOM 637 O O . THR A 1 83 ? -12.559 -1.262 8.267 1.00 87.44 83 THR A O 1
ATOM 640 N N . VAL A 1 84 ? -12.070 -3.338 8.921 1.00 78.25 84 VAL A N 1
ATOM 641 C CA . VAL A 1 84 ? -13.280 -3.892 8.319 1.00 78.25 84 VAL A CA 1
ATOM 642 C C . VAL A 1 84 ? -14.405 -3.390 9.208 1.00 78.25 84 VAL A C 1
ATOM 644 O O . VAL A 1 84 ? -14.504 -3.801 10.367 1.00 78.25 84 VAL A O 1
ATOM 647 N N . LYS A 1 85 ? -15.216 -2.444 8.716 1.00 66.75 85 LYS A N 1
ATOM 648 C CA . LYS A 1 85 ? -16.495 -2.148 9.356 1.00 66.75 85 LYS A CA 1
ATOM 649 C C . LYS A 1 85 ? -17.188 -3.496 9.428 1.00 66.75 85 LYS A C 1
ATOM 651 O O . LYS A 1 85 ? -17.600 -4.020 8.395 1.00 66.75 85 LYS A O 1
ATOM 656 N N . ALA A 1 86 ? -17.240 -4.093 10.616 1.00 57.22 86 ALA A N 1
ATOM 657 C CA . ALA A 1 86 ? -18.125 -5.210 10.837 1.00 57.22 86 ALA A CA 1
ATOM 658 C C . ALA A 1 86 ? -19.474 -4.699 10.344 1.00 57.22 86 ALA A C 1
ATOM 660 O O . ALA A 1 86 ? -19.976 -3.702 10.876 1.00 57.22 86 ALA A O 1
ATOM 661 N N . SER A 1 87 ? -20.009 -5.319 9.285 1.00 50.38 87 SER A N 1
ATOM 662 C CA . SER A 1 87 ? -21.433 -5.202 8.993 1.00 50.38 87 SER A CA 1
ATOM 663 C C . SER A 1 87 ? -22.118 -5.294 10.349 1.00 50.38 87 SER A C 1
ATOM 665 O O . SER A 1 87 ? -21.734 -6.196 11.112 1.00 50.38 87 SER A O 1
ATOM 667 N N . PRO A 1 88 ? -22.962 -4.320 10.737 1.00 52.62 88 PRO A N 1
ATOM 668 C CA . PRO A 1 88 ? -23.537 -4.316 12.063 1.00 52.62 88 PRO A CA 1
ATOM 669 C C . PRO A 1 88 ? -24.152 -5.695 12.262 1.00 52.62 88 PRO A C 1
ATOM 671 O O . PRO A 1 88 ? -25.172 -6.021 11.659 1.00 52.62 88 PRO A O 1
ATOM 674 N N . ARG A 1 89 ? -23.500 -6.533 13.089 1.00 53.69 89 ARG A N 1
ATOM 675 C CA . ARG A 1 89 ? -24.136 -7.729 13.634 1.00 53.69 89 ARG A CA 1
ATOM 676 C C . ARG A 1 89 ? -25.476 -7.209 14.131 1.00 53.69 89 ARG A C 1
ATOM 678 O O . ARG A 1 89 ? -25.440 -6.159 14.789 1.00 53.69 89 ARG A O 1
ATOM 685 N N . PRO A 1 90 ? -26.619 -7.840 13.801 1.00 46.94 90 PRO A N 1
ATOM 686 C CA . PRO A 1 90 ? -27.903 -7.348 14.267 1.00 46.94 90 PRO A CA 1
ATOM 687 C C . PRO A 1 90 ? -27.728 -7.100 15.757 1.00 46.94 90 PRO A C 1
ATOM 689 O O . PRO A 1 90 ? -27.401 -8.032 16.502 1.00 46.94 90 PRO A O 1
ATOM 692 N N . ARG A 1 91 ? -27.786 -5.822 16.174 1.00 53.19 91 ARG A N 1
ATOM 693 C CA . ARG A 1 91 ? -27.746 -5.488 17.594 1.00 53.19 91 ARG A CA 1
ATOM 694 C C . ARG A 1 91 ? -28.824 -6.392 18.154 1.00 53.19 91 ARG A C 1
ATOM 696 O O . ARG A 1 91 ? -29.963 -6.303 17.696 1.00 53.19 91 ARG A O 1
ATOM 703 N N . LYS A 1 92 ? -28.485 -7.302 19.071 1.00 51.47 92 LYS A N 1
ATOM 704 C CA . LYS A 1 92 ? -29.518 -7.937 19.882 1.00 51.47 92 LYS A CA 1
ATOM 705 C C . LYS A 1 92 ? -30.140 -6.771 20.636 1.00 51.47 92 LYS A C 1
ATOM 707 O O . LYS A 1 92 ? -29.619 -6.341 21.659 1.00 51.47 92 LYS A O 1
ATOM 712 N N . HIS A 1 93 ? -31.158 -6.167 20.029 1.00 53.66 93 HIS A N 1
ATOM 713 C CA . HIS A 1 93 ? -31.940 -5.094 20.586 1.00 53.66 93 HIS A CA 1
ATOM 714 C C . HIS A 1 93 ? -32.532 -5.729 21.825 1.00 53.66 93 HIS A C 1
ATOM 716 O O . HIS A 1 93 ? -33.395 -6.604 21.728 1.00 53.66 93 HIS A O 1
ATOM 722 N N . LEU A 1 94 ? -31.952 -5.407 22.982 1.00 59.22 94 LEU A N 1
ATOM 723 C CA . LEU A 1 94 ? -32.504 -5.808 24.255 1.00 59.22 94 LEU A CA 1
ATOM 724 C C . LEU A 1 94 ? -33.897 -5.199 24.265 1.00 59.22 94 LEU A C 1
ATOM 726 O O . LEU A 1 94 ? -34.048 -3.992 24.442 1.00 59.22 94 LEU A O 1
ATOM 730 N N . SER A 1 95 ? -34.880 -6.035 23.930 1.00 60.97 95 SER A N 1
ATOM 731 C CA . SER A 1 95 ? -36.243 -5.614 23.655 1.00 60.97 95 SER A CA 1
ATOM 732 C C . SER A 1 95 ? -36.695 -4.721 24.794 1.00 60.97 95 SER A C 1
ATOM 734 O O . SER A 1 95 ? -36.500 -5.098 25.950 1.00 60.97 95 SER A O 1
ATOM 736 N N . LEU A 1 96 ? -37.313 -3.585 24.478 1.00 59.00 96 LEU A N 1
ATOM 737 C CA . LEU A 1 96 ? -37.894 -2.651 25.444 1.00 59.00 96 LEU A CA 1
ATOM 738 C C . LEU A 1 96 ? -38.686 -3.381 26.553 1.00 59.00 96 LEU A C 1
ATOM 740 O O . LEU A 1 96 ? -38.605 -3.011 27.719 1.00 59.00 96 LEU A O 1
ATOM 744 N N . LYS A 1 97 ? -39.306 -4.521 26.208 1.00 59.12 97 LYS A N 1
ATOM 745 C CA . LYS A 1 97 ? -39.947 -5.488 27.116 1.00 59.12 97 LYS A CA 1
ATOM 746 C C . LYS A 1 97 ? -39.080 -5.912 28.319 1.00 59.12 97 LYS A C 1
ATOM 748 O O . LYS A 1 97 ? -39.585 -5.966 29.433 1.00 59.12 97 LYS A O 1
ATOM 753 N N . LYS A 1 98 ? -37.778 -6.163 28.130 1.00 60.91 98 LYS A N 1
ATOM 754 C CA . LYS A 1 98 ? -36.840 -6.553 29.201 1.00 60.91 98 LYS A CA 1
ATOM 755 C C . LYS A 1 98 ? -36.485 -5.383 30.127 1.00 60.91 98 LYS A C 1
ATOM 757 O O . LYS A 1 98 ? -36.296 -5.612 31.312 1.00 60.91 98 LYS A O 1
ATOM 762 N N . LYS A 1 99 ? -36.445 -4.138 29.629 1.00 65.19 99 LYS A N 1
ATOM 763 C CA . LYS A 1 99 ? -36.237 -2.941 30.471 1.00 65.19 99 LYS A CA 1
ATOM 764 C C . LYS A 1 99 ? -37.491 -2.586 31.280 1.00 65.19 99 LYS A C 1
ATOM 766 O O . LYS A 1 99 ? -37.381 -2.268 32.458 1.00 65.19 99 LYS A O 1
ATOM 771 N N . VAL A 1 100 ? -38.672 -2.708 30.670 1.00 66.06 100 VAL A N 1
ATOM 772 C CA . VAL A 1 100 ? -39.967 -2.461 31.332 1.00 66.06 100 VAL A CA 1
ATOM 773 C C . VAL A 1 100 ? -40.237 -3.491 32.435 1.00 66.06 100 VAL A C 1
ATOM 775 O O . VAL A 1 100 ? -40.644 -3.112 33.529 1.00 66.06 100 VAL A O 1
ATOM 778 N N . ALA A 1 101 ? -39.936 -4.773 32.200 1.00 67.50 101 ALA A N 1
ATOM 779 C CA . ALA A 1 101 ? -40.121 -5.823 33.204 1.00 67.50 101 ALA A CA 1
ATOM 780 C C . ALA A 1 101 ? -39.291 -5.592 34.484 1.00 67.50 101 ALA A C 1
ATOM 782 O O . ALA A 1 101 ? -39.799 -5.791 35.586 1.00 67.50 101 ALA A O 1
ATOM 783 N N . ILE A 1 102 ? -38.044 -5.116 34.353 1.00 71.31 102 ILE A N 1
ATOM 784 C CA . ILE A 1 102 ? -37.182 -4.792 35.504 1.00 71.31 102 ILE A CA 1
ATOM 785 C C . ILE A 1 102 ? -37.764 -3.617 36.308 1.00 71.31 102 ILE A C 1
ATOM 787 O O . ILE A 1 102 ? -37.787 -3.667 37.537 1.00 71.31 102 ILE A O 1
ATOM 791 N N . GLY A 1 103 ? -38.290 -2.590 35.629 1.00 70.12 103 GLY A N 1
ATOM 792 C CA . GLY A 1 103 ? -38.922 -1.439 36.284 1.00 70.12 103 GLY A CA 1
ATOM 793 C C . GLY A 1 103 ? -40.179 -1.806 37.082 1.00 70.12 103 GLY A C 1
ATOM 794 O O . GLY A 1 103 ? -40.336 -1.362 38.218 1.00 70.12 103 GLY A O 1
ATOM 795 N N . ILE A 1 104 ? -41.044 -2.665 36.529 1.00 74.50 104 ILE A N 1
ATOM 796 C CA . ILE A 1 104 ? -42.270 -3.117 37.211 1.00 74.50 104 ILE A CA 1
ATOM 797 C C . ILE A 1 104 ? -41.926 -3.927 38.471 1.00 74.50 104 ILE A C 1
ATOM 799 O O . ILE A 1 104 ? -42.509 -3.689 39.529 1.00 74.50 104 ILE A O 1
ATOM 803 N N . GLY A 1 105 ? -40.943 -4.833 38.390 1.00 75.62 105 GLY A N 1
ATOM 804 C CA . GLY A 1 105 ? -40.524 -5.654 39.532 1.00 75.62 105 GLY A CA 1
ATOM 805 C C . GLY A 1 105 ? -40.060 -4.829 40.739 1.00 75.62 105 GLY A C 1
ATOM 806 O O . GLY A 1 105 ? -40.474 -5.097 41.868 1.00 75.62 105 GLY A O 1
ATOM 807 N N . ALA A 1 106 ? -39.266 -3.779 40.507 1.00 80.50 106 ALA A N 1
ATOM 808 C CA . ALA A 1 106 ? -38.781 -2.892 41.568 1.00 80.50 106 ALA A CA 1
ATOM 809 C C . ALA A 1 106 ? -39.904 -2.057 42.219 1.00 80.50 106 ALA A C 1
ATOM 811 O O . ALA A 1 106 ? -39.904 -1.840 43.437 1.00 80.50 106 ALA A O 1
ATOM 812 N N . GLY A 1 107 ? -40.891 -1.628 41.424 1.00 83.12 107 GLY A N 1
ATOM 813 C CA . GLY A 1 107 ? -42.051 -0.883 41.917 1.00 83.12 107 GLY A CA 1
ATOM 814 C C . GLY A 1 107 ? -42.927 -1.716 42.855 1.00 83.12 107 GLY A C 1
ATOM 815 O O . GLY A 1 107 ? -43.281 -1.258 43.942 1.00 83.12 107 GLY A O 1
ATOM 816 N N . MET A 1 108 ? -43.220 -2.968 42.484 1.00 86.44 108 MET A N 1
ATOM 817 C CA . MET A 1 108 ? -44.047 -3.853 43.315 1.00 86.44 108 MET A CA 1
ATOM 818 C C . MET A 1 108 ? -43.380 -4.178 44.655 1.00 86.44 108 MET A C 1
ATOM 820 O O . MET A 1 108 ? -44.042 -4.124 45.688 1.00 86.44 108 MET A O 1
ATOM 824 N N . ALA A 1 109 ? -42.074 -4.464 44.660 1.00 87.50 109 ALA A N 1
ATOM 825 C CA . ALA A 1 109 ? -41.340 -4.755 45.894 1.00 87.50 109 ALA A CA 1
ATOM 826 C C . ALA A 1 109 ? -41.392 -3.575 46.881 1.00 87.50 109 ALA A C 1
ATOM 828 O O . ALA A 1 109 ? -41.649 -3.762 48.071 1.00 87.50 109 ALA A O 1
ATOM 829 N N . SER A 1 110 ? -41.230 -2.352 46.370 1.00 87.81 110 SER A N 1
ATOM 830 C CA . SER A 1 110 ? -41.315 -1.121 47.165 1.00 87.81 110 SER A CA 1
ATOM 831 C C . SER A 1 110 ? -42.704 -0.923 47.783 1.00 87.81 110 SER A C 1
ATOM 833 O O . SER A 1 110 ? -42.816 -0.608 48.969 1.00 87.81 110 SER A O 1
ATOM 835 N N . LEU A 1 111 ? -43.768 -1.156 47.006 1.00 92.19 111 LEU A N 1
ATOM 836 C CA . LEU A 1 111 ? -45.147 -1.027 47.481 1.00 92.19 111 LEU A CA 1
ATOM 837 C C . LEU A 1 111 ? -45.480 -2.074 48.556 1.00 92.19 111 LEU A C 1
ATOM 839 O O . LEU A 1 111 ? -46.080 -1.741 49.578 1.00 92.19 111 LEU A O 1
ATOM 843 N N . PHE A 1 112 ? -45.042 -3.321 48.364 1.00 93.06 112 PHE A N 1
ATOM 844 C CA . PHE A 1 112 ? -45.225 -4.392 49.346 1.00 93.06 112 PHE A CA 1
ATOM 845 C C . PHE A 1 112 ? -44.559 -4.066 50.688 1.00 93.06 112 PHE A C 1
ATOM 847 O O . PHE A 1 112 ? -45.189 -4.210 51.737 1.00 93.06 112 PHE A O 1
ATOM 854 N N . LEU A 1 113 ? -43.319 -3.569 50.672 1.00 93.94 113 LEU A N 1
ATOM 855 C CA . LEU A 1 113 ? -42.614 -3.164 51.892 1.00 93.94 113 LEU A CA 1
ATOM 856 C C . LEU A 1 113 ? -43.317 -2.002 52.608 1.00 93.94 113 LEU A C 1
ATOM 858 O O . LEU A 1 113 ? -43.433 -2.020 53.835 1.00 93.94 113 LEU A O 1
ATOM 862 N N . PHE A 1 114 ? -43.847 -1.035 51.855 1.00 94.00 114 PHE A N 1
ATOM 863 C CA . PHE A 1 114 ? -44.629 0.071 52.413 1.00 94.00 114 PHE A CA 1
ATOM 864 C C . PHE A 1 114 ? -45.902 -0.407 53.122 1.00 94.00 114 PHE A C 1
ATOM 866 O O . PHE A 1 114 ? -46.190 0.035 54.236 1.00 94.00 114 PHE A O 1
ATOM 873 N N . ILE A 1 115 ? -46.646 -1.340 52.518 1.00 94.00 115 ILE A N 1
ATOM 874 C CA . ILE A 1 115 ? -47.869 -1.906 53.110 1.00 94.00 115 ILE A CA 1
ATOM 875 C C . ILE A 1 115 ? -47.541 -2.682 54.392 1.00 94.00 115 ILE A C 1
ATOM 877 O O . ILE A 1 115 ? -48.223 -2.517 55.407 1.00 94.00 115 ILE A O 1
ATOM 881 N N . ILE A 1 116 ? -46.469 -3.482 54.383 1.00 94.81 116 ILE A N 1
ATOM 882 C CA . ILE A 1 116 ? -46.013 -4.214 55.572 1.00 94.81 116 ILE A CA 1
ATOM 883 C C . ILE A 1 116 ? -45.666 -3.229 56.694 1.00 94.81 116 ILE A C 1
ATOM 885 O O . ILE A 1 116 ? -46.182 -3.369 57.805 1.00 94.81 116 ILE A O 1
ATOM 889 N N . ALA A 1 117 ? -44.877 -2.190 56.410 1.00 94.62 117 ALA A N 1
ATOM 890 C CA . ALA A 1 117 ? -44.528 -1.167 57.394 1.00 94.62 117 ALA A CA 1
ATOM 891 C C . ALA A 1 117 ? -45.772 -0.456 57.958 1.00 94.62 117 ALA A C 1
ATOM 893 O O . ALA A 1 117 ? -45.923 -0.352 59.178 1.00 94.62 117 ALA A O 1
ATOM 894 N N . ALA A 1 118 ? -46.705 -0.042 57.095 1.00 93.31 118 ALA A N 1
ATOM 895 C CA . ALA A 1 118 ? -47.951 0.602 57.504 1.00 93.31 118 ALA A CA 1
ATOM 896 C C . ALA A 1 118 ? -48.806 -0.310 58.399 1.00 93.31 118 ALA A C 1
ATOM 898 O O . ALA A 1 118 ? -49.308 0.133 59.437 1.00 93.31 118 ALA A O 1
ATOM 899 N N . SER A 1 119 ? -48.920 -1.597 58.052 1.00 92.81 119 SER A N 1
ATOM 900 C CA . SER A 1 119 ? -49.652 -2.583 58.852 1.00 92.81 119 SER A CA 1
ATOM 901 C C . SER A 1 119 ? -49.022 -2.768 60.238 1.00 92.81 119 SER A C 1
ATOM 903 O O . SER A 1 119 ? -49.728 -2.699 61.245 1.00 92.81 119 SER A O 1
ATOM 905 N N . LEU A 1 120 ? -47.691 -2.888 60.325 1.00 93.56 120 LEU A N 1
ATOM 906 C CA . LEU A 1 120 ? -46.962 -3.000 61.590 1.00 93.56 120 LEU A CA 1
ATOM 907 C C . LEU A 1 120 ? -47.132 -1.744 62.454 1.00 93.56 120 LEU A C 1
ATOM 909 O O . LEU A 1 120 ? -47.383 -1.853 63.658 1.00 93.56 120 LEU A O 1
ATOM 913 N N . CYS A 1 121 ? -47.055 -0.553 61.854 1.00 90.12 121 CYS A N 1
ATOM 914 C CA . CYS A 1 121 ? -47.321 0.715 62.534 1.00 90.12 121 CYS A CA 1
ATOM 915 C C . CYS A 1 121 ? -48.758 0.778 63.072 1.00 90.12 121 CYS A C 1
ATOM 917 O O . CYS A 1 121 ? -48.976 1.169 64.223 1.00 90.12 121 CYS A O 1
ATOM 919 N N . TRP A 1 122 ? -49.740 0.339 62.283 1.00 89.38 122 TRP A N 1
ATOM 920 C CA . TRP A 1 122 ? -51.140 0.310 62.696 1.00 89.38 122 TRP A CA 1
ATOM 921 C C . TRP A 1 122 ? -51.394 -0.692 63.830 1.00 89.38 122 TRP A C 1
ATOM 923 O O . TRP A 1 122 ? -52.029 -0.343 64.830 1.00 89.38 122 TRP A O 1
ATOM 933 N N . PHE A 1 123 ? -50.823 -1.898 63.755 1.00 87.06 123 PHE A N 1
ATOM 934 C CA . PHE A 1 123 ? -50.898 -2.899 64.824 1.00 87.06 123 PHE A CA 1
ATOM 935 C C . PHE A 1 123 ? -50.243 -2.415 66.123 1.00 87.06 123 PHE A C 1
ATOM 937 O O . PHE A 1 123 ? -50.813 -2.602 67.204 1.00 87.06 123 PHE A O 1
ATOM 944 N N . LYS A 1 124 ? -49.088 -1.739 66.039 1.00 88.06 124 LYS A N 1
ATOM 945 C CA . LYS A 1 124 ? -48.444 -1.108 67.203 1.00 88.06 124 LYS A CA 1
ATOM 946 C C . LYS A 1 124 ? -49.334 -0.022 67.815 1.00 88.06 124 LYS A C 1
ATOM 948 O O . LYS A 1 124 ? -49.539 -0.026 69.030 1.00 88.06 124 LYS A O 1
ATOM 953 N N . LYS A 1 125 ? -49.944 0.841 66.992 1.00 82.94 125 LYS A N 1
ATOM 954 C CA . LYS A 1 125 ? -50.884 1.882 67.450 1.00 82.94 125 LYS A CA 1
ATOM 955 C C . LYS A 1 125 ? -52.130 1.280 68.110 1.00 82.94 125 LYS A C 1
ATOM 957 O O . LYS A 1 125 ? -52.576 1.772 69.145 1.00 82.94 125 LYS A O 1
ATOM 962 N N . ARG A 1 126 ? -52.658 0.172 67.576 1.00 76.44 126 ARG A N 1
ATOM 963 C CA . ARG A 1 126 ? -53.798 -0.559 68.158 1.00 76.44 126 ARG A CA 1
ATOM 964 C C . ARG A 1 126 ? -53.450 -1.195 69.509 1.00 76.44 126 ARG A C 1
ATOM 966 O O . ARG A 1 126 ? -54.264 -1.130 70.428 1.00 76.44 126 ARG A O 1
ATOM 973 N N . LYS A 1 127 ? -52.241 -1.755 69.664 1.00 72.81 127 LYS A N 1
ATOM 974 C CA . LYS A 1 127 ? -51.744 -2.263 70.959 1.00 72.81 127 LYS A CA 1
ATOM 975 C C . LYS A 1 127 ? -51.526 -1.140 71.983 1.00 72.81 127 LYS A C 1
ATOM 977 O O . LYS A 1 127 ? -51.883 -1.323 73.141 1.00 72.81 127 LYS A O 1
ATOM 982 N N . SER A 1 128 ? -51.008 0.019 71.566 1.00 68.31 128 SER A N 1
ATOM 983 C CA . SER A 1 128 ? -50.845 1.194 72.440 1.00 68.31 128 SER A CA 1
ATOM 984 C C . SER A 1 128 ? -52.191 1.734 72.941 1.00 68.31 128 SER A C 1
ATOM 986 O O . SER A 1 128 ? -52.345 1.936 74.141 1.00 68.31 128 SER A O 1
ATOM 988 N N . LYS A 1 129 ? -53.211 1.837 72.074 1.00 67.06 129 LYS A N 1
ATOM 989 C CA . LYS A 1 129 ? -54.577 2.192 72.503 1.00 67.06 129 LYS A CA 1
ATOM 990 C C . LYS A 1 129 ? -55.168 1.192 73.509 1.00 67.06 129 LYS A C 1
ATOM 992 O O . LYS A 1 129 ? -55.790 1.613 74.475 1.00 67.06 129 LYS A O 1
ATOM 997 N N . LYS A 1 130 ? -54.941 -0.120 73.332 1.00 64.75 130 LYS A N 1
ATOM 998 C CA . LYS A 1 130 ? -55.377 -1.140 74.309 1.00 64.75 130 LYS A CA 1
ATOM 999 C C . LYS A 1 130 ? -54.668 -1.013 75.668 1.00 64.75 130 LYS A C 1
ATOM 1001 O O . LYS A 1 130 ? -55.331 -1.183 76.682 1.00 64.75 130 LYS A O 1
ATOM 1006 N N . LYS A 1 131 ? -53.367 -0.684 75.705 1.00 62.25 131 LYS A N 1
ATOM 1007 C CA . LYS A 1 131 ? -52.635 -0.415 76.963 1.00 62.25 131 LYS A CA 1
ATOM 1008 C C . LYS A 1 131 ? -53.134 0.852 77.669 1.00 62.25 131 LYS A C 1
ATOM 1010 O O . LYS A 1 131 ? -53.320 0.826 78.878 1.00 62.25 131 LYS A O 1
ATOM 1015 N N . ASN A 1 132 ? -53.416 1.921 76.924 1.00 58.75 132 ASN A N 1
ATOM 1016 C CA . ASN A 1 132 ? -53.936 3.165 77.503 1.00 58.75 132 ASN A CA 1
ATOM 1017 C C . ASN A 1 132 ? -55.354 2.988 78.080 1.00 58.75 132 ASN A C 1
ATOM 1019 O O . ASN A 1 132 ? -55.646 3.541 79.133 1.00 58.75 132 ASN A O 1
ATOM 1023 N N . ASN A 1 133 ? -56.203 2.163 77.452 1.00 57.69 133 ASN A N 1
ATOM 1024 C CA . ASN A 1 133 ? -57.534 1.843 77.988 1.00 57.69 133 ASN A CA 1
ATOM 1025 C C . ASN A 1 133 ? -57.486 0.894 79.202 1.00 57.69 133 ASN A C 1
ATOM 1027 O O . ASN A 1 133 ? -58.335 0.998 80.083 1.00 57.69 133 ASN A O 1
ATOM 1031 N N . ALA A 1 134 ? -56.498 -0.007 79.278 1.00 56.59 134 ALA A N 1
ATOM 1032 C CA . ALA A 1 134 ? -56.300 -0.877 80.441 1.00 56.59 134 ALA A CA 1
ATOM 1033 C C . ALA A 1 134 ? -55.798 -0.101 81.673 1.00 56.59 134 ALA A C 1
ATOM 1035 O O . ALA A 1 134 ? -56.217 -0.387 82.788 1.00 56.59 134 ALA A O 1
ATOM 1036 N N . ASN A 1 135 ? -54.966 0.925 81.469 1.00 50.09 135 ASN A N 1
ATOM 1037 C CA . ASN A 1 135 ? -54.428 1.750 82.555 1.00 50.09 135 ASN A CA 1
ATOM 1038 C C . ASN A 1 135 ? -55.378 2.884 82.996 1.00 50.09 135 ASN A C 1
ATOM 1040 O O . ASN A 1 135 ? -55.156 3.485 84.041 1.00 50.09 135 ASN A O 1
ATOM 1044 N N . GLY A 1 136 ? -56.424 3.183 82.216 1.00 49.28 136 GLY A N 1
ATOM 1045 C CA . GLY A 1 136 ? -57.448 4.185 82.541 1.00 49.28 136 GLY A CA 1
ATOM 1046 C C . GLY A 1 136 ? -58.655 3.648 83.322 1.00 49.28 136 GLY A C 1
ATOM 1047 O O . GLY A 1 136 ? -59.562 4.418 83.609 1.00 49.28 136 GLY A O 1
ATOM 1048 N N . SER A 1 137 ? -58.687 2.349 83.649 1.00 48.53 137 SER A N 1
ATOM 1049 C CA . SER A 1 137 ? -59.848 1.693 84.285 1.00 48.53 137 SER A CA 1
ATOM 1050 C C . SER A 1 137 ? -59.625 1.295 85.755 1.00 48.53 137 SER A C 1
ATOM 1052 O O . SER A 1 137 ? -60.444 0.584 86.325 1.00 48.53 137 SER A O 1
ATOM 1054 N N . THR A 1 138 ? -58.548 1.758 86.398 1.00 51.75 138 THR A N 1
ATOM 1055 C CA . THR A 1 138 ? -58.323 1.581 87.846 1.00 51.75 138 THR A CA 1
ATOM 1056 C C . THR A 1 138 ? -57.892 2.891 88.502 1.00 51.75 138 THR A C 1
ATOM 1058 O O . THR A 1 138 ? -56.756 3.013 88.951 1.00 51.75 138 THR A O 1
ATOM 1061 N N . LEU A 1 139 ? -58.791 3.882 88.556 1.00 47.16 139 LEU A N 1
ATOM 1062 C CA . LEU A 1 139 ? -58.775 4.903 89.611 1.00 47.16 139 LEU A CA 1
ATOM 1063 C C . LEU A 1 139 ? -60.166 5.548 89.797 1.00 47.16 139 LEU A C 1
ATOM 1065 O O . LEU A 1 139 ? -60.482 6.554 89.173 1.00 47.16 139 LEU A O 1
ATOM 1069 N N . GLY A 1 140 ? -60.955 4.946 90.697 1.00 38.75 140 GLY A N 1
ATOM 1070 C CA . GLY A 1 140 ? -62.120 5.527 91.389 1.00 38.75 140 GLY A CA 1
ATOM 1071 C C . GLY A 1 140 ? -63.435 5.648 90.595 1.00 38.75 140 GLY A C 1
ATOM 1072 O O . GLY A 1 140 ? -63.392 5.731 89.372 1.00 38.75 140 GLY A O 1
ATOM 1073 N N . PRO A 1 141 ? -64.613 5.684 91.263 1.00 43.88 141 PRO A N 1
ATOM 1074 C CA . PRO A 1 141 ? -64.828 5.863 92.703 1.00 43.88 141 PRO A CA 1
ATOM 1075 C C . PRO A 1 141 ? -65.658 4.732 93.352 1.00 43.88 141 PRO A C 1
ATOM 1077 O O . PRO A 1 141 ? -66.741 4.386 92.891 1.00 43.88 141 PRO A O 1
ATOM 1080 N N . PHE A 1 142 ? -65.184 4.196 94.479 1.00 40.78 142 PHE A N 1
ATOM 1081 C CA . PHE A 1 142 ? -66.054 3.513 95.440 1.00 40.78 142 PHE A CA 1
ATOM 1082 C C . PHE A 1 142 ? -66.557 4.582 96.417 1.00 40.78 142 PHE A C 1
ATOM 1084 O O . PHE A 1 142 ? -65.843 4.970 97.339 1.00 40.78 142 PHE A O 1
ATOM 1091 N N . PHE A 1 143 ? -67.753 5.110 96.163 1.00 46.16 143 PHE A N 1
ATOM 1092 C CA . PHE A 1 143 ? -68.525 5.890 97.128 1.00 46.16 143 PHE A CA 1
ATOM 1093 C C . PHE A 1 143 ? -70.016 5.593 96.930 1.00 46.16 143 PHE A C 1
ATOM 1095 O O . PHE A 1 143 ? -70.605 6.039 95.956 1.00 46.16 143 PHE A O 1
ATOM 1102 N N . GLU A 1 144 ? -70.575 4.796 97.842 1.00 38.00 144 GLU A N 1
ATOM 1103 C CA . GLU A 1 144 ? -71.958 4.777 98.365 1.00 38.00 144 GLU A CA 1
ATOM 1104 C C . GLU A 1 144 ? -72.023 3.556 99.308 1.00 38.00 144 GLU A C 1
ATOM 1106 O O . GLU A 1 144 ? -71.532 2.490 98.949 1.00 38.00 144 GLU A O 1
ATOM 1111 N N . LYS A 1 145 ? -72.530 3.613 100.548 1.00 33.34 145 LYS A N 1
ATOM 1112 C CA . LYS A 1 145 ? -73.912 3.952 100.931 1.00 33.34 145 LYS A CA 1
ATOM 1113 C C . LYS A 1 145 ? -73.991 4.071 102.479 1.00 33.34 145 LYS A C 1
ATOM 1115 O O . LYS A 1 145 ? -73.449 3.202 103.149 1.00 33.34 145 LYS A O 1
ATOM 1120 N N . ILE A 1 146 ? -74.353 5.232 103.040 1.00 42.03 146 ILE A N 1
ATOM 1121 C CA . ILE A 1 146 ? -75.617 5.621 103.729 1.00 42.03 146 ILE A CA 1
ATOM 1122 C C . ILE A 1 146 ? -75.945 4.910 105.068 1.00 42.03 146 ILE A C 1
ATOM 1124 O O . ILE A 1 146 ? -76.134 3.697 105.098 1.00 42.03 146 ILE A O 1
ATOM 1128 N N . SER A 1 147 ? -76.212 5.785 106.057 1.00 40.41 147 SER A N 1
ATOM 1129 C CA . SER A 1 147 ? -76.933 5.685 107.347 1.00 40.41 147 SER A CA 1
ATOM 1130 C C . SER A 1 147 ? -76.205 5.232 108.604 1.00 40.41 147 SER A C 1
ATOM 1132 O O . SER A 1 147 ? -75.418 4.268 108.557 1.00 40.41 147 SER A O 1
#

Sequence (147 aa):
GAIPDISRLVSLRNVDFSNNNLSGRIPQYLANFPMLRNLNLSMNEFEGSVPIEGVFRNATSVSVFGNKNLCGGIRQMQLKPCTVKASPRPRKHLSLKKKVAIGIGAGMASLFLFIIAASLCWFKKRKSKKKNNANGSTLGPFFEKIS